Protein AF-A0A965HNY2-F1 (afdb_monomer)

Mean predicted aligned error: 8.06 Å

Foldseek 3Di:
DPPPVVVPDPDDDDPVVVVVCVVVVVDDDDPVVVVVVVVVVVVVVVD

pLDDT: mean 85.98, std 12.95, range [49.75, 97.06]

Sequence (47 aa):
MAEESDLERTEDPTPKRLQDARDRGQVPRSRELSTFAELLTGSAVIL

Structure (mmCIF, N/CA/C/O backbone):
data_AF-A0A965HNY2-F1
#
_entry.id   AF-A0A965HNY2-F1
#
loop_
_atom_site.group_PDB
_atom_site.id
_atom_site.type_symbol
_atom_site.label_atom_id
_atom_site.label_alt_id
_atom_site.label_comp_id
_atom_site.label_asym_id
_atom_site.label_entity_id
_atom_site.label_seq_id
_atom_site.pdbx_PDB_ins_code
_atom_site.Cartn_x
_atom_site.Cartn_y
_atom_site.Cartn_z
_atom_site.occupancy
_atom_site.B_iso_or_equiv
_atom_site.auth_seq_id
_atom_site.auth_comp_id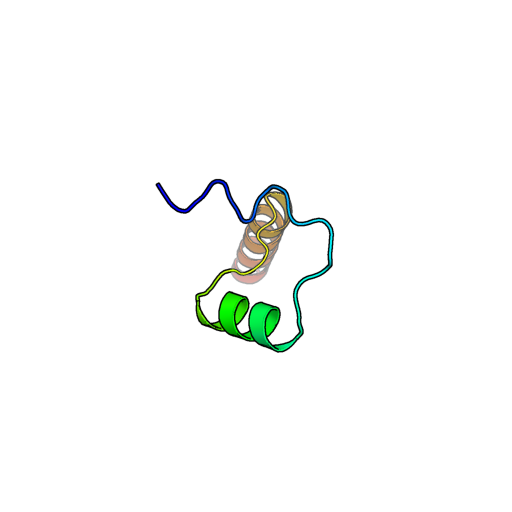
_atom_site.auth_asym_id
_atom_site.auth_atom_id
_atom_site.pdbx_PDB_model_num
ATOM 1 N N . MET A 1 1 ? -20.724 16.727 6.115 1.00 49.75 1 MET A N 1
ATOM 2 C CA . MET A 1 1 ? -20.107 17.013 7.426 1.00 49.75 1 MET A CA 1
ATOM 3 C C . MET A 1 1 ? -20.113 15.726 8.247 1.00 49.75 1 MET A C 1
ATOM 5 O O . MET A 1 1 ? -21.064 15.479 8.971 1.00 49.75 1 MET A O 1
ATOM 9 N N . ALA A 1 2 ? -19.126 14.852 8.030 1.00 56.22 2 ALA A N 1
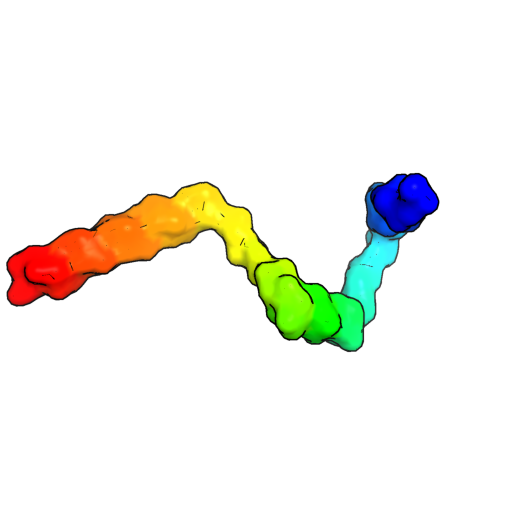ATOM 10 C CA . ALA A 1 2 ? -18.904 13.620 8.806 1.00 56.22 2 ALA A CA 1
ATOM 11 C C . ALA A 1 2 ? -17.407 13.233 8.839 1.00 56.22 2 ALA A C 1
ATOM 13 O O . ALA A 1 2 ? -17.066 12.101 9.155 1.00 56.22 2 ALA A O 1
ATOM 14 N N . GLU A 1 3 ? -16.516 14.159 8.470 1.00 55.78 3 GLU A N 1
ATOM 15 C CA . GLU A 1 3 ? -15.085 13.884 8.244 1.00 55.78 3 GLU A CA 1
ATOM 16 C C . GLU A 1 3 ? -14.199 14.428 9.375 1.00 55.78 3 GLU A C 1
ATOM 18 O O . GLU A 1 3 ? -13.012 14.141 9.434 1.00 55.78 3 GLU A O 1
ATOM 23 N N . GLU A 1 4 ? -14.783 15.185 10.305 1.00 56.03 4 GLU A N 1
ATO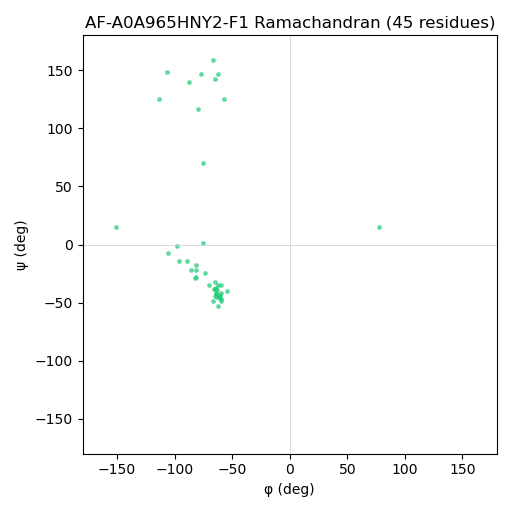M 24 C CA . GLU A 1 4 ? -14.051 15.874 11.374 1.00 56.03 4 GLU A CA 1
ATOM 25 C C . GLU A 1 4 ? -13.810 14.969 12.598 1.00 56.03 4 GLU A C 1
ATOM 27 O O . GLU A 1 4 ? -12.860 15.168 13.341 1.00 56.03 4 GLU A O 1
ATOM 32 N N . SER A 1 5 ? -14.610 13.907 12.773 1.00 61.28 5 SER A N 1
ATOM 33 C CA . SER A 1 5 ? -14.572 13.064 13.982 1.00 61.28 5 SER A CA 1
ATOM 34 C C . SER A 1 5 ? -13.464 12.002 14.007 1.00 61.28 5 SER A C 1
ATOM 36 O O . SER A 1 5 ? -13.136 11.524 15.091 1.00 61.28 5 SER A O 1
ATOM 38 N N . ASP A 1 6 ? -12.916 11.586 12.860 1.00 61.75 6 ASP A N 1
ATOM 39 C CA . ASP A 1 6 ? -11.877 10.535 12.809 1.00 61.75 6 ASP A CA 1
ATOM 40 C C . ASP A 1 6 ? -10.454 11.115 12.933 1.00 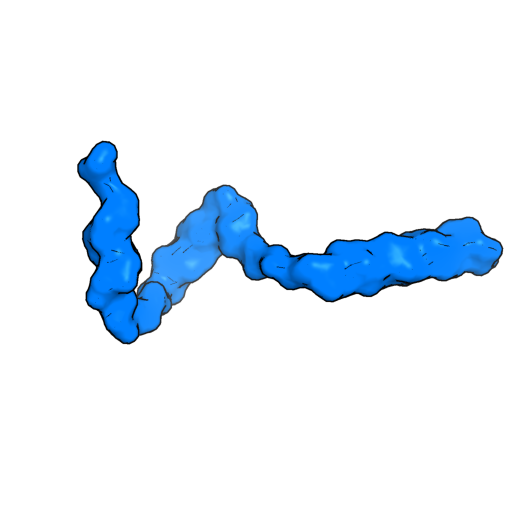61.75 6 ASP A C 1
ATOM 42 O O . ASP A 1 6 ? -9.511 10.373 13.196 1.00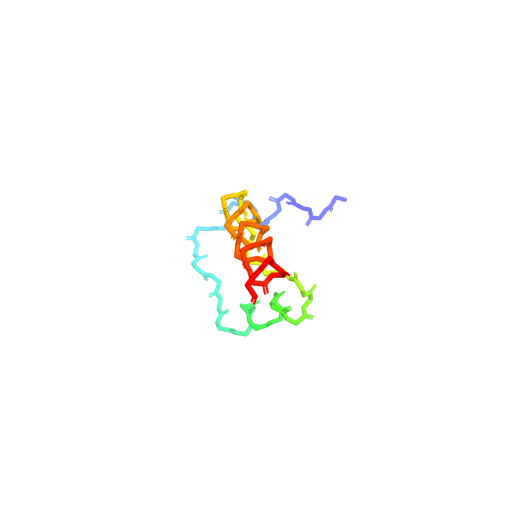 61.75 6 ASP A O 1
ATOM 46 N N . LEU A 1 7 ? -10.295 12.437 12.784 1.00 65.38 7 LEU A N 1
ATOM 47 C CA . LEU A 1 7 ? -8.998 13.126 12.833 1.00 65.38 7 LEU A CA 1
ATOM 48 C C . LEU A 1 7 ? -8.498 13.399 14.262 1.00 65.38 7 LEU A C 1
ATOM 50 O O . LEU A 1 7 ? -7.308 13.629 14.453 1.00 65.38 7 LEU A O 1
ATOM 54 N N . GLU A 1 8 ? -9.381 13.346 15.262 1.00 75.00 8 GLU A N 1
ATOM 55 C CA . GLU A 1 8 ? -9.044 13.560 16.682 1.00 75.00 8 GLU A CA 1
ATOM 56 C C . GLU A 1 8 ? -8.837 12.248 17.459 1.00 75.00 8 GLU A C 1
ATOM 58 O O . GLU A 1 8 ? -8.534 12.254 18.654 1.00 75.00 8 GLU A O 1
ATOM 63 N N . ARG A 1 9 ? -9.004 11.102 16.789 1.00 78.62 9 ARG A N 1
ATOM 64 C CA . ARG A 1 9 ? -8.901 9.776 17.396 1.00 78.62 9 ARG A CA 1
ATOM 65 C C . ARG A 1 9 ? -7.429 9.388 17.547 1.00 78.62 9 ARG A C 1
ATOM 67 O O . ARG A 1 9 ? -6.718 9.263 16.555 1.00 78.62 9 ARG A O 1
ATOM 74 N N . THR A 1 10 ? -6.970 9.214 18.785 1.00 84.12 10 THR A N 1
ATOM 75 C CA . THR A 1 10 ? -5.556 8.928 19.091 1.00 84.12 10 THR A CA 1
ATOM 76 C C . THR A 1 10 ? -5.263 7.443 19.265 1.00 84.12 10 THR A C 1
ATOM 78 O O . THR A 1 10 ? -4.098 7.051 19.252 1.00 84.12 10 THR A O 1
ATOM 81 N N . GLU A 1 11 ? -6.291 6.604 19.417 1.00 86.81 11 GLU A N 1
ATOM 82 C CA . GLU A 1 11 ? -6.111 5.158 19.437 1.00 86.81 11 GLU A CA 1
ATOM 83 C C . GLU A 1 11 ? -5.891 4.556 18.042 1.00 86.81 11 GLU A C 1
ATOM 85 O O . GLU A 1 11 ? -6.479 4.984 17.044 1.00 86.81 11 GLU A O 1
ATOM 90 N N . ASP A 1 12 ? -5.090 3.491 17.995 1.00 89.56 12 ASP A N 1
ATOM 91 C CA . ASP A 1 12 ? -4.873 2.726 16.773 1.00 89.56 12 ASP A CA 1
ATOM 92 C C . ASP A 1 12 ? -6.176 2.079 16.257 1.00 89.56 12 ASP A C 1
ATOM 94 O O . ASP A 1 12 ? -7.037 1.642 17.036 1.00 89.56 12 ASP A O 1
ATOM 98 N N . PRO A 1 13 ? -6.337 1.949 14.927 1.00 88.88 13 PRO A N 1
ATOM 99 C CA . PRO A 1 13 ? -7.484 1.272 14.342 1.00 88.88 13 PRO A CA 1
ATOM 100 C C . PRO A 1 13 ? -7.505 -0.218 14.710 1.00 88.88 13 PRO A C 1
ATOM 102 O O . PRO A 1 13 ? -6.490 -0.913 14.711 1.00 88.88 13 PRO A O 1
ATOM 105 N N . THR A 1 14 ? -8.704 -0.750 14.953 1.00 94.12 14 THR A N 1
ATOM 106 C CA . THR A 1 14 ? -8.883 -2.180 15.232 1.00 94.12 14 THR A CA 1
ATOM 107 C C . THR A 1 14 ? -8.560 -3.048 14.004 1.00 94.12 14 THR A C 1
ATOM 109 O O . THR A 1 14 ? -8.683 -2.581 12.865 1.00 94.12 14 THR A O 1
ATOM 112 N N . PRO A 1 15 ? -8.248 -4.349 14.184 1.00 94.75 15 PRO A N 1
ATOM 113 C CA . PRO A 1 15 ? -7.952 -5.250 13.066 1.00 94.75 15 PRO A CA 1
ATOM 114 C C . PRO A 1 15 ? -9.052 -5.305 11.995 1.00 94.75 15 PRO A C 1
ATOM 116 O O . PRO A 1 15 ? -8.750 -5.294 10.804 1.00 94.75 15 PRO A O 1
ATOM 119 N N . LYS A 1 16 ? -10.329 -5.298 12.407 1.00 94.88 16 LYS A N 1
ATOM 120 C CA . LYS A 1 16 ? -11.476 -5.269 11.485 1.00 94.88 16 LYS A CA 1
ATOM 121 C C . LYS A 1 16 ? -11.482 -4.000 10.629 1.00 94.88 16 LYS A C 1
ATOM 123 O O . LYS A 1 16 ? -11.643 -4.080 9.420 1.00 94.88 16 LYS A O 1
ATOM 128 N N . ARG A 1 17 ? -11.238 -2.835 11.240 1.00 91.69 17 ARG A N 1
ATOM 129 C CA . ARG A 1 17 ? -11.199 -1.551 10.523 1.00 91.69 17 ARG A CA 1
ATOM 130 C C . ARG A 1 17 ? -10.065 -1.488 9.503 1.00 91.69 17 ARG A C 1
ATOM 132 O O . ARG A 1 17 ? -10.270 -0.946 8.421 1.00 91.69 17 ARG A O 1
ATOM 139 N N . LEU A 1 18 ? -8.904 -2.061 9.827 1.00 92.00 18 LEU A N 1
ATOM 140 C CA . LEU A 1 18 ? -7.783 -2.189 8.891 1.00 92.00 18 LEU A CA 1
ATOM 141 C C . LEU A 1 18 ? -8.130 -3.087 7.697 1.00 92.00 18 LEU A C 1
ATOM 143 O O . LEU A 1 18 ? -7.773 -2.757 6.568 1.00 92.00 18 LEU A O 1
ATOM 147 N N . GLN A 1 19 ? -8.826 -4.202 7.937 1.00 93.94 19 GLN A N 1
ATOM 148 C CA . GLN A 1 19 ? -9.316 -5.082 6.873 1.00 93.94 19 GLN A CA 1
ATOM 149 C C . GLN A 1 19 ? -10.308 -4.352 5.968 1.00 93.94 19 GLN A C 1
ATOM 151 O O . GLN A 1 19 ? -10.057 -4.234 4.772 1.00 93.94 19 GLN A O 1
ATOM 156 N N . ASP A 1 20 ? -11.343 -3.743 6.551 1.00 94.88 20 ASP A N 1
ATOM 157 C CA . ASP A 1 20 ? -12.355 -3.021 5.784 1.00 94.88 20 ASP A CA 1
ATOM 158 C C . ASP A 1 20 ? -11.731 -1.865 4.971 1.00 94.88 20 ASP A C 1
ATOM 160 O O . ASP A 1 20 ? -12.178 -1.553 3.869 1.00 94.88 20 ASP A O 1
ATOM 164 N N . ALA A 1 21 ? -10.690 -1.201 5.494 1.00 92.50 21 ALA A N 1
ATOM 165 C CA . ALA A 1 21 ? -9.961 -0.160 4.768 1.00 92.50 21 ALA A CA 1
ATOM 166 C C . ALA A 1 21 ? -9.240 -0.717 3.530 1.00 92.50 21 ALA A C 1
ATOM 168 O O . ALA A 1 21 ? -9.340 -0.130 2.450 1.00 92.50 21 ALA A O 1
ATOM 169 N N . ARG A 1 22 ? -8.575 -1.871 3.659 1.00 91.88 22 ARG A N 1
ATOM 170 C CA . ARG A 1 22 ? -7.925 -2.557 2.532 1.00 91.88 22 ARG A CA 1
ATOM 171 C C . ARG A 1 22 ? -8.938 -3.014 1.488 1.00 91.88 22 ARG A C 1
ATOM 173 O O . ARG A 1 22 ? -8.698 -2.791 0.305 1.00 91.88 22 ARG A O 1
ATOM 180 N N . ASP A 1 23 ? -10.075 -3.560 1.915 1.00 94.12 23 ASP A N 1
ATOM 181 C CA . ASP A 1 23 ? -11.145 -4.022 1.019 1.00 94.12 23 ASP A CA 1
ATOM 182 C C . ASP A 1 23 ? -11.776 -2.865 0.235 1.00 94.12 23 ASP A C 1
ATOM 184 O O . ASP A 1 23 ? -12.135 -3.008 -0.933 1.00 94.12 23 ASP A O 1
ATOM 188 N N . ARG A 1 24 ? -11.833 -1.671 0.838 1.00 94.81 24 ARG A N 1
ATOM 189 C C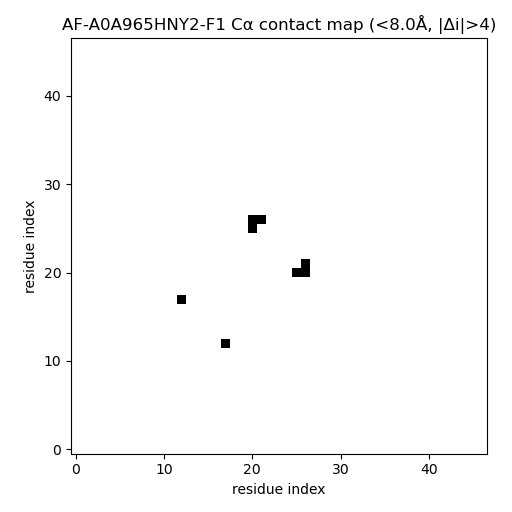A . ARG A 1 24 ? -12.216 -0.425 0.155 1.00 94.81 24 ARG A CA 1
ATOM 190 C C . ARG A 1 24 ? -11.121 0.147 -0.756 1.00 94.81 24 ARG A C 1
ATOM 192 O O . ARG A 1 24 ? -11.311 1.216 -1.329 1.00 94.81 24 ARG A O 1
ATOM 199 N N . GLY A 1 25 ? -9.971 -0.513 -0.876 1.00 93.19 25 GLY A N 1
ATOM 200 C CA . GLY A 1 25 ? -8.848 -0.054 -1.689 1.00 93.19 25 GLY A CA 1
ATOM 201 C C . GLY A 1 25 ? -8.021 1.065 -1.053 1.00 93.19 25 GLY A C 1
ATOM 202 O O . GLY A 1 25 ? -7.216 1.685 -1.750 1.00 93.19 25 GLY A O 1
ATOM 203 N N . GLN A 1 26 ? -8.170 1.327 0.254 1.00 91.81 26 GLN A N 1
ATOM 204 C CA . GLN A 1 26 ? -7.278 2.229 0.992 1.00 91.81 26 GLN A CA 1
ATOM 205 C C . GLN A 1 26 ? -5.937 1.536 1.250 1.00 91.81 26 GLN A C 1
ATOM 207 O O . GLN A 1 26 ? -5.5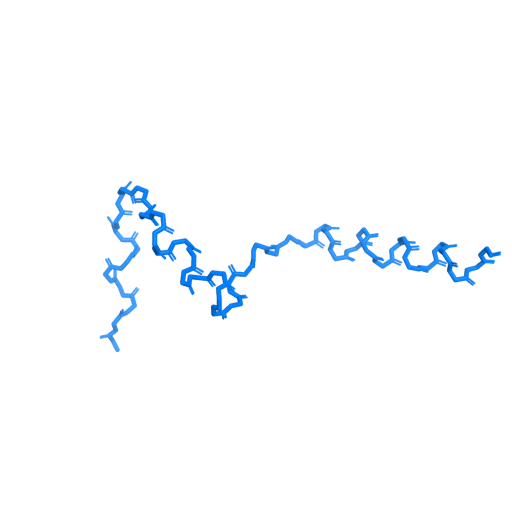99 1.131 2.362 1.00 91.81 26 GLN A O 1
ATOM 212 N N . VAL A 1 27 ? -5.174 1.360 0.178 1.00 86.69 27 VAL A N 1
ATOM 213 C CA . VAL A 1 27 ? -3.808 0.851 0.230 1.00 86.69 27 VAL A CA 1
ATOM 214 C C . VAL A 1 27 ? -2.831 2.010 0.453 1.00 86.69 27 VAL A C 1
ATOM 216 O O . VAL A 1 27 ? -3.002 3.071 -0.156 1.00 86.69 27 VAL A O 1
ATOM 219 N N . PRO A 1 28 ? -1.790 1.838 1.287 1.00 82.62 28 PRO A N 1
ATOM 220 C CA . PRO A 1 28 ? -0.740 2.838 1.431 1.00 82.62 28 PRO A CA 1
ATOM 221 C C . PRO A 1 28 ? -0.094 3.121 0.073 1.00 82.62 28 PRO A C 1
ATOM 223 O O . PRO A 1 28 ? 0.385 2.205 -0.595 1.00 82.62 28 PRO A O 1
ATOM 226 N N . ARG A 1 29 ? -0.069 4.390 -0.340 1.00 86.56 29 ARG A N 1
ATOM 227 C CA . ARG A 1 29 ? 0.652 4.831 -1.539 1.00 86.56 29 ARG A CA 1
ATOM 228 C C . ARG A 1 29 ? 1.796 5.737 -1.126 1.00 86.56 29 ARG A C 1
ATOM 230 O O . ARG A 1 29 ? 1.568 6.745 -0.464 1.00 86.56 29 ARG A O 1
ATOM 237 N N . SER A 1 30 ? 3.011 5.402 -1.554 1.00 89.88 30 SER A N 1
ATOM 238 C CA . SER A 1 30 ? 4.141 6.326 -1.499 1.00 89.88 30 SER A CA 1
ATOM 239 C C . SER A 1 30 ? 4.472 6.829 -2.901 1.00 89.88 30 SER A C 1
ATOM 241 O O . SER A 1 30 ? 4.278 6.136 -3.907 1.00 89.88 30 SER A O 1
ATOM 243 N N . ARG A 1 31 ? 4.966 8.067 -2.968 1.00 87.00 31 ARG A N 1
ATOM 244 C CA . ARG A 1 31 ? 5.385 8.685 -4.229 1.00 87.00 31 ARG A CA 1
ATOM 245 C C . ARG A 1 31 ? 6.586 7.950 -4.829 1.00 87.00 31 ARG A C 1
ATOM 247 O O . ARG A 1 31 ? 6.624 7.718 -6.030 1.00 87.00 31 ARG A O 1
ATOM 254 N N . GLU A 1 32 ? 7.507 7.515 -3.975 1.00 92.81 32 GLU A N 1
ATOM 255 C CA . GLU A 1 32 ? 8.720 6.794 -4.369 1.00 92.81 32 GLU A CA 1
ATOM 256 C C . GLU A 1 32 ? 8.433 5.377 -4.878 1.00 92.81 32 GLU A C 1
ATOM 258 O O . GLU A 1 32 ? 9.081 4.929 -5.819 1.00 92.81 32 GLU A O 1
ATOM 263 N N . LEU A 1 33 ? 7.424 4.688 -4.324 1.00 92.31 33 LEU A N 1
ATOM 264 C CA . LEU A 1 33 ? 7.031 3.350 -4.781 1.00 92.31 33 LEU A CA 1
ATOM 265 C C . LEU A 1 33 ? 6.559 3.366 -6.239 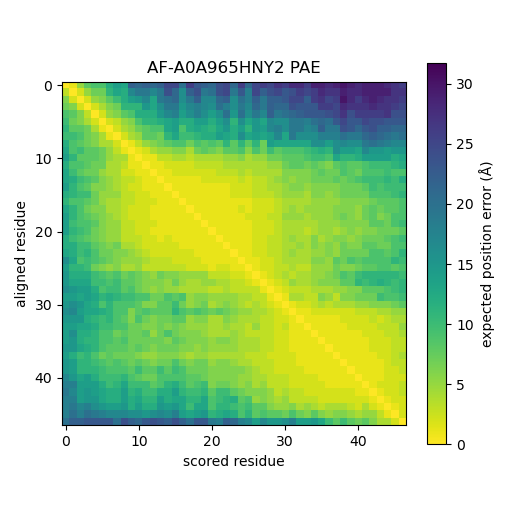1.00 92.31 33 LEU A C 1
ATOM 267 O O . LEU A 1 33 ? 6.826 2.423 -6.979 1.00 92.31 33 LEU A O 1
ATOM 271 N N . SER A 1 34 ? 5.890 4.444 -6.657 1.00 90.94 34 SER A N 1
ATOM 272 C CA . SER A 1 34 ? 5.433 4.595 -8.044 1.00 90.94 34 SER A CA 1
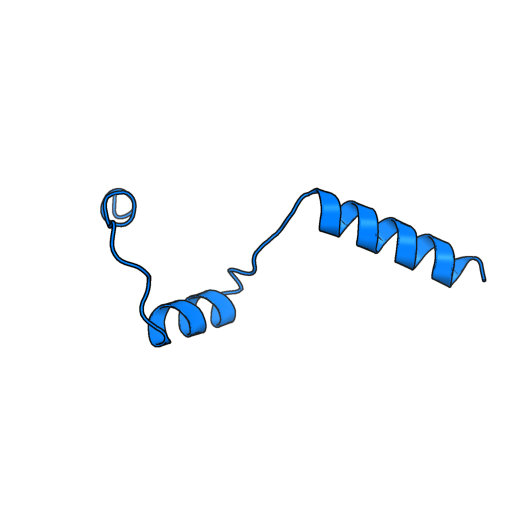ATOM 273 C C . SER A 1 34 ? 6.622 4.734 -8.997 1.00 90.94 34 SER A C 1
ATOM 275 O O . SER A 1 34 ? 6.725 3.980 -9.961 1.00 90.94 34 SER A O 1
ATOM 277 N N . THR A 1 35 ? 7.576 5.613 -8.674 1.00 93.75 35 THR A N 1
ATOM 278 C CA . THR A 1 35 ? 8.819 5.770 -9.447 1.00 93.75 35 THR A CA 1
ATOM 279 C C . THR A 1 35 ? 9.628 4.474 -9.490 1.00 93.75 35 THR A C 1
ATOM 281 O O . THR A 1 35 ? 10.132 4.091 -10.541 1.00 93.75 35 THR A O 1
ATOM 284 N N . PHE A 1 36 ? 9.732 3.757 -8.370 1.00 94.62 36 PHE A N 1
ATOM 285 C CA . PHE A 1 36 ? 10.422 2.471 -8.325 1.00 94.62 36 PHE A CA 1
ATOM 286 C C . PHE A 1 36 ? 9.771 1.425 -9.245 1.00 94.62 36 PHE A C 1
ATOM 288 O O . PHE A 1 36 ? 10.471 0.745 -9.994 1.00 94.62 36 PHE A O 1
ATOM 295 N N . ALA A 1 37 ? 8.438 1.322 -9.235 1.00 94.50 37 ALA A N 1
ATOM 296 C CA . ALA A 1 37 ? 7.706 0.404 -10.105 1.00 94.50 37 ALA A CA 1
ATOM 297 C C . ALA A 1 37 ? 7.891 0.736 -11.597 1.00 94.50 37 ALA A C 1
ATOM 299 O O . ALA A 1 37 ? 8.051 -0.177 -12.410 1.00 94.50 37 ALA A O 1
ATOM 300 N N . GLU A 1 38 ? 7.923 2.020 -11.961 1.00 94.62 38 GLU A N 1
ATOM 301 C CA . GLU A 1 38 ? 8.218 2.465 -13.329 1.00 94.62 38 GLU A CA 1
ATOM 302 C C . GLU A 1 38 ? 9.633 2.072 -13.760 1.00 94.62 38 GLU A C 1
ATOM 304 O O . GLU A 1 38 ? 9.807 1.522 -14.847 1.00 94.62 38 GLU A O 1
ATOM 309 N N . LEU A 1 39 ? 10.634 2.285 -12.899 1.00 95.38 39 LEU A N 1
ATOM 310 C CA . LEU A 1 39 ? 12.017 1.894 -13.180 1.00 95.38 39 LEU A CA 1
ATOM 311 C C . LEU A 1 39 ? 12.148 0.383 -13.393 1.00 95.38 39 LEU A C 1
ATOM 313 O O . LEU A 1 39 ? 12.761 -0.044 -14.371 1.00 95.38 39 LEU A O 1
ATOM 317 N N . LEU A 1 40 ? 11.539 -0.428 -12.519 1.00 96.81 40 LEU A N 1
ATOM 318 C CA . LEU A 1 40 ? 11.527 -1.883 -12.674 1.00 96.81 40 LEU A CA 1
ATOM 319 C C . LEU A 1 40 ? 10.859 -2.299 -13.983 1.00 96.81 40 LEU A C 1
ATOM 321 O O . LEU A 1 40 ? 11.439 -3.073 -14.739 1.00 96.81 40 LEU A O 1
ATOM 325 N N . THR A 1 41 ? 9.680 -1.752 -14.273 1.00 97.06 41 THR A N 1
ATOM 326 C CA . THR A 1 41 ? 8.937 -2.062 -15.500 1.00 97.06 41 THR A CA 1
ATOM 327 C C . THR A 1 41 ? 9.756 -1.700 -16.737 1.00 97.06 41 THR A C 1
ATOM 329 O O . THR A 1 41 ? 9.908 -2.526 -17.630 1.00 97.06 41 THR A O 1
ATOM 332 N N . GLY A 1 42 ? 10.354 -0.506 -16.768 1.00 95.81 42 GLY A N 1
ATOM 333 C CA . GLY A 1 42 ? 11.222 -0.078 -17.863 1.00 95.81 42 GLY A CA 1
ATOM 334 C C . GLY A 1 42 ? 12.440 -0.986 -18.037 1.00 95.81 42 GLY A C 1
ATOM 335 O O . GLY A 1 42 ? 12.749 -1.386 -19.155 1.00 95.81 42 GLY A O 1
ATOM 336 N N . SER A 1 43 ? 13.095 -1.375 -16.938 1.00 95.38 43 SER A N 1
ATOM 337 C CA . SER A 1 43 ? 14.244 -2.288 -16.988 1.00 95.38 43 SER A CA 1
ATOM 338 C C . SER A 1 43 ? 13.871 -3.697 -17.465 1.00 95.38 43 SER A C 1
ATOM 340 O O . SER A 1 43 ? 14.609 -4.284 -18.249 1.00 95.38 43 SER A O 1
ATOM 342 N N . ALA A 1 44 ? 12.710 -4.213 -17.053 1.00 94.12 44 ALA A N 1
ATOM 343 C CA . ALA A 1 44 ? 12.222 -5.537 -17.429 1.00 94.12 44 ALA A CA 1
ATOM 344 C C . ALA A 1 44 ? 11.729 -5.614 -18.882 1.00 94.12 44 ALA A C 1
ATOM 346 O O . ALA A 1 44 ? 11.694 -6.699 -19.441 1.00 94.12 44 ALA A O 1
ATOM 347 N N . VAL A 1 45 ? 11.323 -4.489 -19.481 1.00 95.31 45 VAL A N 1
ATOM 348 C CA . VAL A 1 45 ? 10.892 -4.427 -20.891 1.00 95.31 45 VAL A CA 1
ATOM 349 C C . VAL A 1 45 ? 12.083 -4.336 -21.855 1.00 95.31 45 VAL A C 1
ATOM 351 O O . VAL A 1 45 ? 11.964 -4.747 -23.005 1.00 95.31 45 VAL A O 1
ATOM 354 N N . ILE A 1 46 ? 13.210 -3.764 -21.416 1.00 89.50 46 ILE A N 1
ATOM 355 C CA . ILE A 1 46 ? 14.414 -3.579 -22.247 1.00 89.50 46 ILE A CA 1
ATOM 356 C C . ILE A 1 46 ? 15.284 -4.849 -22.310 1.00 89.50 46 ILE A C 1
ATOM 358 O O . ILE A 1 46 ? 15.990 -5.039 -23.302 1.00 89.50 46 ILE A O 1
ATOM 362 N N . LEU A 1 47 ? 15.260 -5.682 -21.264 1.00 71.56 47 LEU A N 1
ATOM 363 C CA . LEU A 1 47 ? 15.970 -6.968 -21.186 1.00 71.56 47 LEU A CA 1
ATOM 364 C C . LEU A 1 47 ? 15.185 -8.096 -21.866 1.00 71.56 47 LEU A C 1
ATOM 366 O O . LEU A 1 47 ? 15.851 -8.947 -22.498 1.00 71.56 47 LEU A O 1
#

Secondary structure (DSSP, 8-state):
--SSSSTT--SPPPHHHHHHHHHTT-----HHHHHHHHHHHHHHHH-

Solvent-accessible surface area (backbone atoms only — not comparable to full-atom values): 3143 Å² total; per-residue (Å²): 144,82,73,72,74,70,76,76,58,84,72,81,80,53,75,67,57,54,49,54,36,46,77,72,64,63,62,93,80,58,77,65,58,53,55,51,51,50,52,51,50,55,54,64,72,75,108

Radius of gyration: 17.11 Å; Cα contacts (8 Å, |Δi|>4): 4; chains: 1; bounding box: 36×24×42 Å